Protein AF-A0A964PSX3-F1 (afdb_monomer_lite)

Secondary structure (DSSP, 8-state):
---------------EEEETTEEEEE-GGGGGGT--EEE---TT-SS----HHHHHHHHHHHHHHHHHHHHHHHHHHHHHHHHHHHHHHHHHHHHH--

Sequence (98 aa):
MATKRRRLKRDDNRIIEWRSGRAYGDFRAYTDVGGSKMALAEPGKTWATTDEAIAAVLYDAELERLELARRRRRRLLRLRRQVDRDARAVILLRNMTT

Foldseek 3Di:
DDDPPPPPPPPDPWDWDADPLFTWGAQVVLVVQPGGTGALDDPPDPHGDSDPVSNVVSRVVVVVVSVVSVVVVVVVVVVVVVVVVVVVVVVVVVVVVD

Radius of gyration: 22.67 Å; chains: 1; bounding box: 56×28×66 Å

pLDDT: mean 86.78, std 17.74, range [35.06, 97.44]

Structure (mmCIF, N/CA/C/O backbone):
data_AF-A0A964PSX3-F1
#
_entry.id   AF-A0A964PSX3-F1
#
loop_
_atom_site.group_PDB
_atom_site.id
_atom_site.type_symbol
_atom_site.label_atom_id
_atom_site.label_alt_id
_atom_site.label_comp_id
_atom_site.label_asym_id
_atom_site.label_entity_id
_atom_site.label_seq_id
_atom_site.pdbx_PDB_ins_code
_atom_site.Cartn_x
_atom_site.Cartn_y
_atom_site.Cartn_z
_atom_site.occupancy
_atom_site.B_iso_or_equiv
_atom_site.auth_seq_id
_atom_site.auth_comp_id
_atom_site.auth_asym_id
_atom_site.auth_atom_id
_atom_site.pdbx_PDB_model_num
ATOM 1 N N . MET A 1 1 ? -27.083 18.768 22.946 1.00 38.25 1 MET A N 1
ATOM 2 C CA . MET A 1 1 ? -25.659 18.912 22.568 1.00 38.25 1 MET A CA 1
ATOM 3 C C . MET A 1 1 ? -25.440 18.247 21.216 1.00 38.25 1 MET A C 1
ATOM 5 O O . MET A 1 1 ? -25.548 17.034 21.122 1.00 38.25 1 MET A O 1
ATOM 9 N N . ALA A 1 2 ? -25.249 19.034 20.155 1.00 38.84 2 ALA A N 1
ATOM 10 C CA . ALA A 1 2 ? -25.127 18.522 18.791 1.00 38.84 2 ALA A CA 1
ATOM 11 C C . ALA A 1 2 ? -23.671 18.136 18.492 1.00 38.84 2 ALA A C 1
ATOM 13 O O . ALA A 1 2 ? -22.828 18.998 18.242 1.00 38.84 2 ALA A O 1
ATOM 14 N N . THR A 1 3 ? -23.366 16.839 18.512 1.00 38.84 3 THR A N 1
ATOM 15 C CA . THR A 1 3 ? -22.060 16.324 18.092 1.00 38.84 3 THR A CA 1
ATOM 16 C C . THR A 1 3 ? -21.938 16.495 16.580 1.00 38.84 3 THR A C 1
ATOM 18 O O . THR A 1 3 ? -22.556 15.763 15.804 1.00 38.84 3 THR A O 1
ATOM 21 N N . LYS A 1 4 ? -21.165 17.501 16.154 1.00 41.50 4 LYS A N 1
ATOM 22 C CA . LYS A 1 4 ? -20.774 17.724 14.756 1.00 41.50 4 LYS A CA 1
ATOM 23 C C . LYS A 1 4 ? -20.204 16.413 14.207 1.00 41.50 4 LYS A C 1
ATOM 25 O O . LYS A 1 4 ? -19.072 16.048 14.515 1.00 41.50 4 LYS A O 1
ATOM 30 N N . ARG A 1 5 ? -20.980 15.705 13.380 1.00 42.72 5 ARG A N 1
ATOM 31 C CA . ARG A 1 5 ? -20.475 14.605 12.551 1.00 42.72 5 ARG A CA 1
ATOM 32 C C . ARG A 1 5 ? -19.477 15.214 11.574 1.00 42.72 5 ARG A C 1
ATOM 34 O O . ARG A 1 5 ? -19.852 15.748 10.532 1.00 42.72 5 ARG A O 1
ATOM 41 N N . ARG A 1 6 ? -18.205 15.206 11.969 1.00 45.59 6 ARG A N 1
ATOM 42 C CA . ARG A 1 6 ? -17.066 15.608 11.151 1.00 45.59 6 ARG A CA 1
ATOM 43 C C . ARG A 1 6 ? -17.093 14.707 9.917 1.00 45.59 6 ARG A C 1
ATOM 45 O O . ARG A 1 6 ? -16.754 13.533 10.001 1.00 45.59 6 ARG A O 1
ATOM 52 N N . ARG A 1 7 ? -17.587 15.232 8.790 1.00 40.00 7 ARG A N 1
ATOM 53 C CA . ARG A 1 7 ? -17.444 14.601 7.473 1.00 40.00 7 ARG A CA 1
ATOM 54 C C . ARG A 1 7 ? -15.941 14.467 7.209 1.00 40.00 7 ARG A C 1
ATOM 56 O O . ARG A 1 7 ? -15.331 15.397 6.694 1.00 40.00 7 ARG A O 1
ATOM 63 N N . LEU A 1 8 ? -15.340 13.339 7.585 1.00 40.88 8 LEU A N 1
ATOM 64 C CA . LEU A 1 8 ? -14.127 12.879 6.925 1.00 40.88 8 LEU A CA 1
ATOM 65 C C . LEU A 1 8 ? -14.556 12.499 5.506 1.00 40.88 8 LEU A C 1
ATOM 67 O O . LEU A 1 8 ? -15.384 11.604 5.326 1.00 40.88 8 LEU A O 1
ATOM 71 N N . LYS A 1 9 ? -14.072 13.239 4.505 1.00 35.06 9 LYS A N 1
ATOM 72 C CA . LYS A 1 9 ? -14.134 12.799 3.109 1.00 35.06 9 LYS A CA 1
ATOM 73 C C . LYS A 1 9 ? -13.483 11.413 3.058 1.00 35.06 9 LYS A C 1
ATOM 75 O O . LYS A 1 9 ? -12.295 11.286 3.317 1.00 35.06 9 LYS A O 1
ATOM 80 N N . ARG A 1 10 ? -14.298 10.388 2.808 1.00 39.03 10 ARG A N 1
ATOM 81 C CA . ARG A 1 10 ? -13.882 8.999 2.602 1.00 39.03 10 ARG A CA 1
ATOM 82 C C . ARG A 1 10 ? -13.272 8.878 1.205 1.00 39.03 10 ARG A C 1
ATOM 84 O O . ARG A 1 10 ? -13.967 8.501 0.271 1.00 39.03 10 ARG A O 1
ATOM 91 N N . ASP 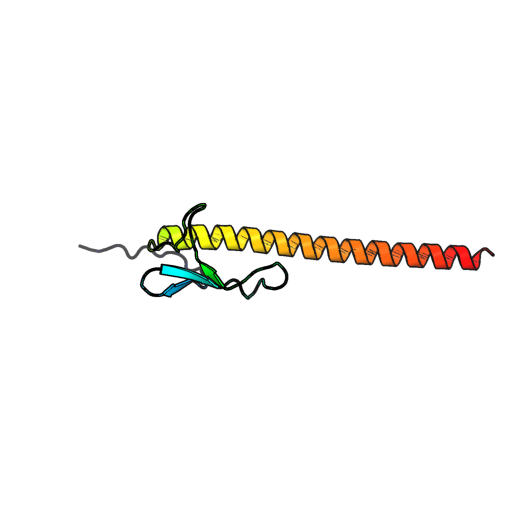A 1 11 ? -11.995 9.216 1.092 1.00 48.22 11 ASP A N 1
ATOM 92 C CA . ASP A 1 11 ? -11.118 8.749 0.005 1.00 48.22 11 ASP A CA 1
ATOM 93 C C . ASP A 1 11 ? -10.588 7.320 0.283 1.00 48.22 11 ASP A C 1
ATOM 95 O O . ASP A 1 11 ? -9.831 6.752 -0.501 1.00 48.22 11 ASP A O 1
ATOM 99 N N . ASP A 1 12 ? -10.974 6.717 1.412 1.00 54.91 12 ASP A N 1
ATOM 100 C CA . ASP A 1 12 ? -10.228 5.624 2.031 1.00 54.91 12 ASP A CA 1
ATOM 101 C C . ASP A 1 12 ? -10.488 4.260 1.381 1.00 54.91 12 ASP A C 1
ATOM 103 O O . ASP A 1 12 ? -11.204 3.414 1.911 1.00 54.91 12 ASP A O 1
ATOM 107 N N . ASN A 1 13 ? -9.801 3.989 0.274 1.00 71.25 13 ASN A N 1
ATOM 108 C CA . ASN A 1 13 ? -9.585 2.636 -0.249 1.00 71.25 13 ASN A CA 1
ATOM 109 C C . ASN A 1 13 ? -8.595 1.826 0.633 1.00 71.25 13 ASN A C 1
ATOM 111 O O . ASN A 1 13 ? -7.845 0.983 0.135 1.00 71.25 13 ASN A O 1
ATOM 115 N N . ARG A 1 14 ? -8.527 2.128 1.941 1.00 82.44 14 ARG A N 1
ATOM 116 C CA . ARG A 1 14 ? -7.658 1.450 2.910 1.00 82.44 14 ARG A CA 1
ATOM 117 C C . ARG A 1 14 ? -8.288 0.118 3.297 1.00 82.44 14 ARG A C 1
ATOM 119 O O . ARG A 1 14 ? -9.441 0.079 3.718 1.00 82.44 14 ARG A O 1
ATOM 126 N N . ILE A 1 15 ? -7.518 -0.962 3.224 1.00 92.12 15 ILE A N 1
ATOM 127 C CA . ILE A 1 15 ? -7.963 -2.291 3.649 1.00 92.12 15 ILE A CA 1
ATOM 128 C C . ILE A 1 15 ? -7.229 -2.640 4.947 1.00 92.12 15 ILE A C 1
ATOM 130 O O . ILE A 1 15 ? -6.185 -3.292 4.931 1.00 92.12 15 ILE A O 1
ATOM 134 N N . ILE A 1 16 ? -7.757 -2.150 6.075 1.00 93.75 16 ILE A N 1
ATOM 135 C CA . ILE A 1 16 ? -7.251 -2.447 7.424 1.00 93.75 16 ILE A CA 1
ATOM 136 C C . ILE A 1 16 ? -8.178 -3.467 8.086 1.00 93.75 16 ILE A C 1
ATOM 138 O O . ILE A 1 16 ? -9.366 -3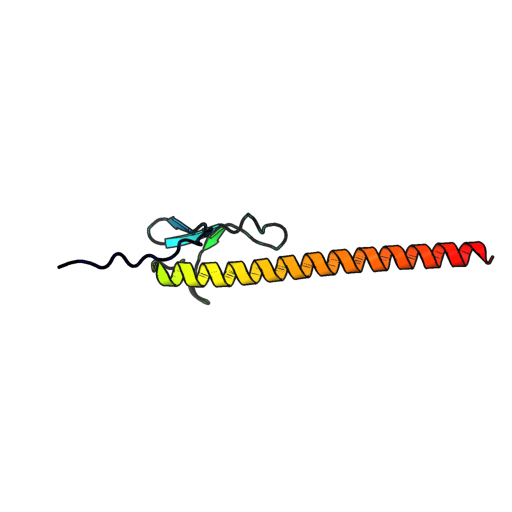.217 8.278 1.00 93.75 16 ILE A O 1
ATOM 142 N N . GLU A 1 17 ? -7.627 -4.617 8.455 1.00 93.44 17 GLU A N 1
ATOM 143 C CA . GLU A 1 17 ? -8.326 -5.688 9.155 1.00 93.44 17 GLU A CA 1
ATOM 144 C C . GLU A 1 17 ? -7.916 -5.722 10.627 1.00 93.44 17 GLU A C 1
ATOM 146 O O . GLU A 1 17 ? -6.730 -5.752 10.959 1.00 93.44 17 GLU A O 1
ATOM 151 N N . TRP A 1 18 ? -8.906 -5.780 11.514 1.00 93.00 18 TRP A N 1
ATOM 152 C CA . TRP A 1 18 ? -8.696 -5.823 12.955 1.00 93.00 18 TRP A CA 1
ATOM 153 C C . TRP A 1 18 ? -8.835 -7.253 13.478 1.00 93.00 18 TRP A C 1
ATOM 155 O O . TRP A 1 18 ? -9.867 -7.893 13.285 1.00 93.00 18 TRP A O 1
ATOM 165 N N . ARG A 1 19 ? -7.804 -7.768 14.157 1.00 91.81 19 ARG A N 1
ATOM 166 C CA . ARG A 1 19 ? -7.812 -9.097 14.795 1.00 91.81 19 ARG A CA 1
ATOM 167 C C . ARG A 1 19 ? -7.395 -8.982 16.249 1.00 91.81 19 ARG A C 1
ATOM 169 O O . ARG A 1 19 ? -6.300 -8.506 16.531 1.00 91.81 19 ARG A O 1
ATOM 176 N N . SER A 1 20 ? -8.269 -9.401 17.165 1.00 93.50 20 SER A N 1
ATOM 177 C CA . SER A 1 20 ? -8.050 -9.277 18.617 1.00 93.50 20 SER A CA 1
ATOM 178 C C . SER A 1 20 ? -7.618 -7.860 19.029 1.00 93.50 20 SER A C 1
ATOM 180 O O . SER A 1 20 ? -6.674 -7.684 19.794 1.00 93.50 20 SER A O 1
ATOM 182 N N . GLY A 1 21 ? -8.268 -6.844 18.446 1.00 92.12 21 GLY A N 1
ATOM 183 C CA . GLY A 1 21 ? -7.980 -5.427 18.692 1.00 92.12 21 GLY A CA 1
ATOM 184 C C . GLY A 1 21 ? -6.744 -4.867 17.980 1.00 92.12 21 GLY A C 1
ATOM 185 O O . GLY A 1 21 ? -6.427 -3.704 18.185 1.00 92.12 21 GLY A O 1
ATOM 186 N N . ARG A 1 22 ? -6.049 -5.650 17.146 1.00 95.12 22 ARG A N 1
ATOM 187 C CA . ARG A 1 22 ? -4.812 -5.237 16.464 1.00 95.12 22 ARG A CA 1
ATOM 188 C C . ARG A 1 22 ? -4.999 -5.046 14.965 1.00 95.12 22 ARG A C 1
ATOM 190 O O . ARG A 1 22 ? -5.658 -5.866 14.326 1.00 95.12 22 ARG A O 1
ATOM 197 N N . ALA A 1 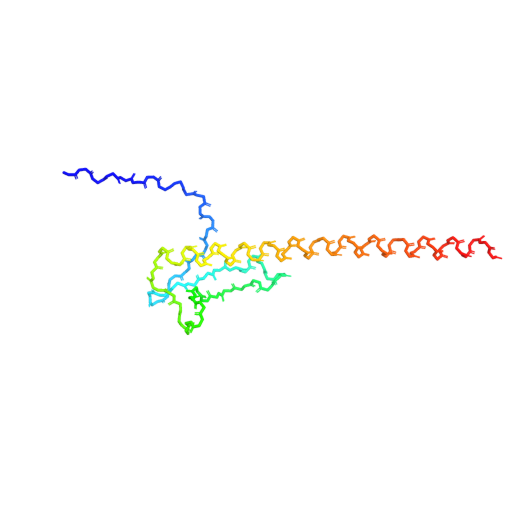23 ? -4.377 -4.008 14.417 1.00 97.06 23 ALA A N 1
ATOM 198 C CA . ALA A 1 23 ? -4.528 -3.597 13.027 1.00 97.06 23 ALA A CA 1
ATOM 199 C C . ALA A 1 23 ? -3.539 -4.279 12.061 1.00 97.06 23 ALA A C 1
ATOM 201 O O . ALA A 1 23 ? -2.321 -4.261 12.249 1.00 97.06 23 ALA A O 1
ATOM 202 N N . TYR A 1 24 ? -4.064 -4.825 10.967 1.00 95.19 24 TYR A N 1
ATOM 203 C CA . TYR A 1 24 ? -3.296 -5.438 9.885 1.00 95.19 24 TYR A CA 1
ATOM 204 C C . TYR A 1 24 ? -3.680 -4.802 8.550 1.00 95.19 24 TYR A C 1
ATOM 206 O O . TYR A 1 24 ? -4.856 -4.772 8.204 1.00 95.19 24 TYR A O 1
ATOM 214 N N . GLY A 1 25 ? -2.703 -4.331 7.779 1.00 95.56 25 GLY A N 1
ATOM 215 C CA . GLY A 1 25 ? -2.929 -3.795 6.438 1.00 95.56 25 GLY A CA 1
ATOM 216 C C . GLY A 1 25 ? -2.900 -4.905 5.390 1.00 95.56 25 GLY A C 1
ATOM 217 O O . GLY A 1 25 ? -2.014 -5.766 5.424 1.00 95.56 25 GLY A O 1
ATOM 218 N N . ASP A 1 26 ? -3.856 -4.901 4.461 1.00 94.56 26 ASP A N 1
ATOM 219 C CA . ASP A 1 26 ? -3.827 -5.758 3.277 1.00 94.56 26 ASP A CA 1
ATOM 220 C C . ASP A 1 26 ? -3.242 -5.011 2.073 1.00 94.56 26 ASP A C 1
ATOM 222 O O . ASP A 1 26 ? -3.903 -4.196 1.431 1.00 94.56 26 ASP A O 1
ATOM 226 N N . PHE A 1 27 ? -1.996 -5.343 1.732 1.00 95.12 27 PHE A N 1
ATOM 227 C CA . PHE A 1 27 ? -1.302 -4.798 0.569 1.00 95.12 27 PHE A CA 1
ATOM 228 C C . PHE A 1 27 ? -1.089 -5.838 -0.534 1.00 95.12 27 PHE A C 1
ATOM 230 O O . PHE A 1 27 ? -0.175 -5.705 -1.351 1.00 95.12 27 PHE A O 1
ATOM 237 N N . ARG A 1 28 ? -1.915 -6.891 -0.605 1.00 94.38 28 ARG A N 1
ATOM 238 C CA . ARG A 1 28 ? -1.763 -7.950 -1.623 1.00 94.38 28 ARG A CA 1
ATOM 239 C C . ARG A 1 28 ? -1.902 -7.444 -3.059 1.00 94.38 28 ARG A C 1
ATOM 241 O O . ARG A 1 28 ? -1.363 -8.053 -3.979 1.00 94.38 28 ARG A O 1
ATOM 248 N N . ALA A 1 29 ? -2.534 -6.289 -3.261 1.00 92.19 29 ALA A N 1
ATOM 249 C CA . ALA A 1 29 ? -2.544 -5.595 -4.547 1.00 92.19 29 ALA A CA 1
ATOM 250 C C . ALA A 1 29 ? -1.138 -5.188 -5.046 1.00 92.19 29 ALA A C 1
ATOM 252 O O . ALA A 1 29 ? -0.993 -4.848 -6.221 1.00 92.19 29 ALA A O 1
ATOM 253 N N . TYR A 1 30 ? -0.114 -5.221 -4.185 1.00 94.94 30 TYR A N 1
ATOM 254 C CA . TYR A 1 30 ? 1.279 -4.842 -4.447 1.00 94.94 30 TYR A CA 1
ATOM 255 C C . TYR A 1 30 ? 2.262 -6.025 -4.349 1.00 94.94 30 TYR A C 1
ATOM 257 O O . TYR A 1 30 ? 3.464 -5.814 -4.189 1.00 94.94 30 TYR A O 1
ATOM 265 N N . THR A 1 31 ? 1.797 -7.276 -4.453 1.00 96.56 31 THR A N 1
ATOM 266 C CA . THR A 1 31 ? 2.650 -8.489 -4.391 1.00 96.56 31 THR A CA 1
ATOM 267 C C . THR A 1 31 ? 3.817 -8.477 -5.374 1.00 96.56 31 THR A C 1
ATOM 269 O O . THR A 1 31 ? 4.900 -8.961 -5.060 1.00 96.56 31 THR A O 1
ATOM 272 N N . ASP A 1 32 ? 3.646 -7.849 -6.535 1.00 95.00 32 ASP A N 1
ATOM 273 C CA . ASP A 1 32 ? 4.683 -7.702 -7.557 1.00 95.00 32 ASP A CA 1
ATOM 274 C C . ASP A 1 32 ? 5.869 -6.810 -7.133 1.00 95.00 32 ASP A C 1
ATOM 276 O O . ASP A 1 32 ? 6.886 -6.769 -7.831 1.00 95.00 32 ASP A O 1
ATOM 280 N N . VAL A 1 33 ? 5.732 -6.095 -6.012 1.00 96.38 33 VAL A N 1
ATOM 281 C CA . VAL A 1 33 ? 6.773 -5.284 -5.361 1.00 96.38 33 VAL A CA 1
ATOM 282 C C . VAL A 1 33 ? 6.924 -5.580 -3.864 1.00 96.38 33 VAL A C 1
ATOM 284 O O . VAL A 1 33 ? 7.450 -4.754 -3.120 1.00 96.38 33 VAL A O 1
ATOM 287 N N . GLY A 1 34 ? 6.499 -6.767 -3.422 1.00 93.88 34 GLY A N 1
ATOM 288 C CA . GLY A 1 34 ? 6.680 -7.233 -2.041 1.00 93.88 34 GLY A CA 1
ATOM 289 C C . GLY A 1 34 ? 5.551 -6.866 -1.074 1.00 93.88 34 GLY A C 1
ATOM 290 O O . GLY A 1 34 ? 5.699 -7.048 0.131 1.00 93.88 34 GLY A O 1
ATOM 291 N N . GLY A 1 35 ? 4.421 -6.366 -1.577 1.00 95.25 35 GLY A N 1
ATOM 292 C CA . GLY A 1 35 ? 3.210 -6.179 -0.784 1.00 95.25 35 GLY A CA 1
ATOM 293 C C . GLY A 1 35 ? 2.633 -7.511 -0.301 1.00 95.25 35 GLY A C 1
ATOM 294 O O . GLY A 1 35 ? 2.636 -8.515 -1.013 1.00 95.25 35 GLY A O 1
ATOM 295 N N . SER A 1 36 ? 2.130 -7.522 0.926 1.00 95.56 36 SER A N 1
ATOM 296 C CA . SER 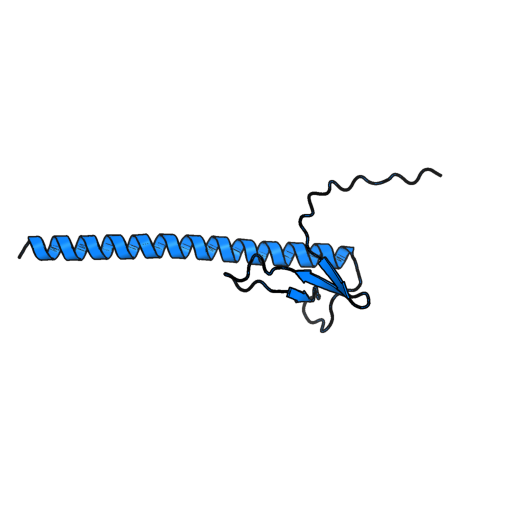A 1 36 ? 1.495 -8.680 1.552 1.00 95.56 36 SER A CA 1
ATOM 297 C C . SER A 1 36 ? 0.520 -8.208 2.630 1.00 95.56 36 SER A C 1
ATOM 299 O O . SER A 1 36 ? 0.329 -7.006 2.821 1.00 95.56 36 SER A O 1
ATOM 301 N N . LYS A 1 37 ? -0.117 -9.144 3.332 1.00 94.50 37 LYS A N 1
ATOM 302 C CA . LYS A 1 37 ? -0.837 -8.802 4.555 1.00 94.50 37 LYS A CA 1
ATOM 303 C C . LYS A 1 37 ? 0.164 -8.697 5.700 1.00 94.50 37 LYS A C 1
ATOM 305 O O . LYS A 1 37 ? 0.858 -9.672 5.978 1.00 94.50 37 LYS A O 1
ATOM 310 N N . MET A 1 38 ? 0.208 -7.553 6.371 1.00 94.31 38 MET A N 1
ATOM 311 C CA . MET A 1 38 ? 1.216 -7.276 7.394 1.00 94.31 38 MET A CA 1
ATOM 312 C C . MET A 1 38 ? 0.641 -6.542 8.601 1.00 94.31 38 MET A C 1
ATOM 314 O O . MET A 1 38 ? -0.382 -5.866 8.515 1.00 94.31 38 MET A O 1
ATOM 318 N N . ALA A 1 39 ? 1.297 -6.718 9.745 1.00 96.19 39 ALA A N 1
ATOM 319 C CA . ALA A 1 39 ? 0.980 -5.995 10.967 1.00 96.19 39 ALA A CA 1
ATOM 320 C C . ALA A 1 39 ? 1.310 -4.507 10.788 1.00 96.19 39 ALA A C 1
ATOM 322 O O . ALA A 1 39 ? 2.420 -4.173 10.378 1.00 96.19 39 ALA A O 1
ATOM 323 N N . LEU A 1 40 ? 0.370 -3.623 11.125 1.00 96.19 40 LEU A N 1
ATOM 324 C CA . LEU A 1 40 ? 0.630 -2.185 11.184 1.00 96.19 40 LEU A CA 1
ATOM 325 C C . LEU A 1 40 ? 1.259 -1.885 12.540 1.00 96.19 40 LEU A C 1
ATOM 327 O O . LEU A 1 40 ? 0.561 -1.621 13.514 1.00 96.19 40 LEU A O 1
ATOM 331 N N . ALA A 1 41 ? 2.577 -2.018 12.622 1.00 96.50 41 ALA A N 1
ATOM 332 C CA . ALA A 1 41 ? 3.345 -1.796 13.839 1.00 96.50 41 ALA A CA 1
ATOM 333 C C . ALA A 1 41 ? 4.285 -0.604 13.658 1.00 96.50 41 ALA A C 1
ATOM 335 O O . ALA A 1 41 ? 4.855 -0.407 12.584 1.00 96.50 41 ALA A O 1
ATOM 336 N N . GLU A 1 42 ? 4.468 0.179 14.718 1.00 91.81 42 GLU A N 1
ATOM 337 C CA . GLU A 1 42 ? 5.529 1.182 14.740 1.00 91.81 42 GLU A CA 1
ATOM 338 C C . GLU A 1 42 ? 6.912 0.513 14.640 1.00 91.81 42 GLU A C 1
ATOM 340 O O . GLU A 1 42 ? 7.084 -0.634 15.078 1.00 91.81 42 GLU A O 1
ATOM 345 N N . PRO A 1 43 ? 7.929 1.218 14.114 1.00 87.94 43 PRO A N 1
ATOM 346 C CA . PRO A 1 43 ? 9.288 0.699 14.047 1.00 87.94 43 PRO A CA 1
ATOM 347 C C . PRO A 1 43 ? 9.783 0.192 15.408 1.00 87.94 43 PRO A C 1
ATOM 349 O O . PRO A 1 43 ? 9.690 0.877 16.424 1.00 87.94 43 PRO A O 1
ATOM 352 N N . GLY A 1 44 ? 10.307 -1.034 15.431 1.00 90.38 44 GLY A N 1
ATOM 353 C CA . GLY A 1 44 ? 10.805 -1.673 16.653 1.00 90.38 44 GLY A CA 1
ATOM 354 C C . GLY A 1 44 ? 9.726 -2.268 17.567 1.00 90.38 44 GLY A C 1
ATOM 355 O O . GLY A 1 44 ? 10.071 -2.894 18.568 1.00 90.38 44 GLY A O 1
ATOM 356 N N . LYS A 1 45 ? 8.431 -2.139 17.246 1.00 89.38 45 LYS A N 1
ATOM 357 C CA . LYS A 1 45 ? 7.362 -2.839 17.972 1.00 89.38 45 LYS A CA 1
ATOM 358 C C . LYS A 1 45 ? 7.127 -4.226 17.380 1.00 89.38 45 LYS A C 1
ATOM 360 O O . LYS A 1 45 ? 7.028 -4.405 16.173 1.00 89.38 45 LYS A O 1
ATOM 365 N N . THR A 1 46 ? 6.976 -5.216 18.257 1.00 89.25 46 THR A N 1
ATOM 366 C CA . THR A 1 46 ? 6.686 -6.608 17.871 1.00 89.25 46 THR A CA 1
ATOM 367 C C . THR A 1 46 ? 5.245 -6.804 17.403 1.00 89.25 46 THR A C 1
ATOM 369 O O . THR A 1 46 ? 4.954 -7.717 16.635 1.00 89.25 46 THR A O 1
ATOM 372 N N . TRP A 1 47 ? 4.324 -5.970 17.885 1.00 91.75 47 TRP A N 1
ATOM 373 C CA . TRP A 1 47 ? 2.892 -6.167 17.705 1.00 91.75 47 TRP A CA 1
ATOM 374 C C . TRP A 1 47 ? 2.264 -5.029 16.914 1.00 91.75 47 TRP A C 1
ATOM 376 O O . TRP A 1 47 ? 2.665 -3.875 17.044 1.00 91.75 47 TRP A O 1
ATOM 386 N N . ALA A 1 48 ? 1.238 -5.377 16.137 1.00 95.31 48 ALA A N 1
ATOM 387 C CA . ALA A 1 48 ? 0.376 -4.410 15.477 1.00 95.31 48 ALA A CA 1
ATOM 388 C C . ALA A 1 48 ? -0.269 -3.451 16.487 1.00 95.31 48 ALA A C 1
ATOM 390 O O . ALA A 1 48 ? -0.638 -3.857 17.595 1.00 95.31 48 ALA A O 1
ATOM 391 N N . THR A 1 49 ? -0.422 -2.199 16.064 1.00 96.31 49 THR A N 1
ATOM 392 C CA . THR A 1 49 ? -1.070 -1.147 16.838 1.00 96.31 49 THR A CA 1
ATOM 393 C C . THR A 1 49 ? -2.532 -1.485 17.107 1.00 96.31 49 THR A C 1
ATOM 395 O O . THR A 1 49 ? -3.201 -2.148 16.307 1.00 96.31 49 THR A O 1
ATOM 398 N N . THR A 1 50 ? -3.015 -1.030 18.257 1.00 95.75 50 THR A N 1
ATOM 399 C CA . THR A 1 50 ? -4.430 -1.067 18.638 1.00 95.75 50 THR A CA 1
ATOM 400 C C . THR A 1 50 ? -5.107 0.294 18.456 1.00 95.75 50 THR A C 1
ATOM 402 O O . THR A 1 50 ? -6.309 0.408 18.669 1.00 95.75 50 THR A O 1
ATOM 405 N N . ASP A 1 51 ? -4.344 1.330 18.097 1.00 95.06 51 ASP A N 1
ATOM 406 C CA . ASP A 1 51 ? -4.833 2.690 17.883 1.00 95.06 51 ASP A CA 1
ATOM 407 C C . ASP A 1 51 ? -5.209 2.889 16.406 1.00 95.06 51 ASP A C 1
ATOM 409 O O . ASP A 1 51 ? -4.400 2.663 15.503 1.00 95.06 51 ASP A O 1
ATOM 413 N N . GLU A 1 52 ? -6.453 3.298 16.157 1.00 92.56 52 GLU A N 1
ATOM 414 C CA . GLU A 1 52 ? -7.009 3.473 14.811 1.00 92.56 52 GLU A CA 1
ATOM 415 C C . GLU A 1 52 ? -6.345 4.613 14.028 1.00 92.56 52 GLU A C 1
ATOM 417 O O . GLU A 1 52 ? -6.102 4.478 12.826 1.00 92.56 52 GLU A O 1
ATOM 422 N N . ALA A 1 53 ? -6.004 5.718 14.694 1.00 93.75 53 ALA A N 1
ATOM 423 C CA . ALA A 1 53 ? -5.344 6.846 14.050 1.00 93.75 53 ALA A CA 1
ATOM 424 C C . ALA A 1 53 ? -3.909 6.478 13.660 1.00 93.75 53 ALA A C 1
ATOM 426 O O . ALA A 1 53 ? -3.478 6.768 12.542 1.00 93.75 53 ALA A O 1
ATOM 427 N N . ILE A 1 54 ? -3.193 5.774 14.541 1.00 94.94 54 ILE A N 1
ATOM 428 C CA . ILE A 1 54 ? -1.852 5.260 14.238 1.00 94.94 54 ILE A CA 1
ATOM 429 C C . ILE A 1 54 ? -1.924 4.228 13.108 1.00 94.94 54 ILE A C 1
ATOM 431 O O . ILE A 1 54 ? -1.104 4.274 12.192 1.00 94.94 54 ILE A O 1
ATOM 435 N N . ALA A 1 55 ? -2.918 3.334 13.116 1.00 95.25 55 ALA A N 1
ATOM 436 C CA . ALA A 1 55 ? -3.102 2.352 12.049 1.00 95.25 55 ALA A CA 1
ATOM 437 C C . ALA A 1 55 ? -3.273 3.024 10.679 1.00 95.25 55 ALA A C 1
ATOM 439 O O . ALA A 1 55 ? -2.641 2.600 9.713 1.00 95.25 55 ALA A O 1
ATOM 440 N N . ALA A 1 56 ? -4.073 4.091 10.592 1.00 94.19 56 ALA A N 1
ATOM 441 C CA . ALA A 1 56 ? -4.254 4.840 9.352 1.00 94.19 56 ALA A CA 1
ATOM 442 C C . ALA A 1 56 ? -2.937 5.458 8.848 1.00 94.19 56 ALA A C 1
ATOM 444 O O . ALA A 1 56 ? -2.592 5.291 7.680 1.00 94.19 56 ALA A O 1
ATOM 445 N N . VAL A 1 57 ? -2.165 6.099 9.734 1.00 95.44 57 VAL A N 1
ATOM 446 C CA . VAL A 1 57 ? -0.866 6.704 9.384 1.00 95.44 57 VAL A CA 1
ATOM 447 C C . VAL A 1 57 ? 0.141 5.648 8.920 1.00 95.44 57 VAL A C 1
ATOM 449 O O . VAL A 1 57 ? 0.803 5.832 7.899 1.00 95.44 57 VAL A O 1
ATOM 452 N N . LEU A 1 58 ? 0.241 4.526 9.638 1.00 96.19 58 LEU A N 1
ATOM 453 C CA . LEU A 1 58 ? 1.128 3.420 9.267 1.00 96.19 58 LEU A CA 1
ATOM 454 C C . LEU A 1 58 ? 0.725 2.800 7.925 1.00 96.19 58 LEU A C 1
ATOM 456 O O . LEU A 1 58 ? 1.593 2.459 7.121 1.00 96.19 58 LEU A O 1
ATOM 460 N N . TYR A 1 59 ? -0.579 2.671 7.669 1.00 95.56 59 TYR A N 1
ATOM 461 C CA . TYR A 1 59 ? -1.080 2.147 6.405 1.00 95.56 59 TYR A CA 1
ATOM 462 C C . TYR A 1 59 ? -0.702 3.051 5.231 1.00 95.56 59 TYR A C 1
ATOM 464 O O . TYR A 1 59 ? -0.203 2.559 4.220 1.00 95.56 59 TYR A O 1
ATOM 472 N N . ASP A 1 60 ? -0.912 4.361 5.366 1.00 95.00 60 ASP A N 1
ATOM 473 C CA . ASP A 1 60 ? -0.617 5.323 4.302 1.00 95.00 60 ASP A CA 1
ATOM 474 C C . ASP A 1 60 ? 0.880 5.382 3.990 1.00 95.00 60 ASP A C 1
ATOM 476 O O . ASP A 1 60 ? 1.267 5.371 2.820 1.00 95.00 60 ASP A O 1
ATOM 480 N N . ALA A 1 61 ? 1.724 5.364 5.024 1.00 95.00 61 ALA A N 1
ATOM 481 C CA . ALA A 1 61 ? 3.174 5.340 4.859 1.00 95.00 61 ALA A CA 1
ATOM 482 C C . ALA A 1 61 ? 3.642 4.092 4.089 1.00 95.00 61 ALA A C 1
ATOM 484 O O . ALA A 1 61 ? 4.468 4.176 3.175 1.00 95.00 61 ALA A O 1
ATOM 485 N N . GLU A 1 62 ? 3.091 2.923 4.422 1.00 95.38 62 GLU A N 1
ATOM 486 C CA . GLU A 1 62 ? 3.443 1.677 3.744 1.00 95.38 62 GLU A CA 1
ATOM 487 C C . GLU A 1 62 ? 2.890 1.621 2.312 1.00 95.38 62 GLU A C 1
ATOM 489 O O . GLU A 1 62 ? 3.579 1.168 1.390 1.00 95.38 62 GLU A O 1
ATOM 494 N N . LEU A 1 63 ? 1.684 2.148 2.088 1.00 95.00 63 LEU A N 1
ATOM 495 C CA . LEU A 1 63 ? 1.107 2.285 0.755 1.00 95.00 63 LEU A CA 1
ATOM 496 C C . LEU A 1 63 ? 1.988 3.163 -0.143 1.00 95.00 63 LEU A C 1
ATOM 498 O O . LEU A 1 63 ? 2.298 2.767 -1.269 1.00 95.00 63 LEU A O 1
ATOM 502 N N . GLU A 1 64 ? 2.441 4.315 0.352 1.00 95.88 64 GLU A N 1
ATOM 503 C CA . GLU A 1 64 ? 3.323 5.219 -0.389 1.00 95.88 64 GLU A CA 1
ATOM 504 C C . GLU A 1 64 ? 4.652 4.537 -0.753 1.00 95.88 64 GLU A C 1
ATOM 506 O O . GLU A 1 64 ? 5.105 4.601 -1.906 1.00 95.88 64 GLU A O 1
ATOM 511 N N . ARG A 1 65 ? 5.251 3.802 0.194 1.00 96.44 65 ARG A N 1
ATOM 512 C CA . ARG A 1 65 ? 6.473 3.017 -0.038 1.00 96.44 65 ARG A CA 1
ATOM 513 C C . ARG A 1 65 ? 6.287 2.007 -1.174 1.00 96.44 65 ARG A C 1
ATOM 515 O O . ARG A 1 65 ? 7.134 1.915 -2.073 1.00 96.44 65 ARG A O 1
ATOM 522 N N . LEU A 1 66 ? 5.185 1.258 -1.156 1.00 96.19 66 LEU A N 1
ATOM 523 C CA . LEU A 1 66 ? 4.864 0.245 -2.163 1.00 96.19 66 LEU A CA 1
ATOM 524 C C . LEU A 1 66 ? 4.542 0.866 -3.527 1.00 96.19 66 LEU A C 1
ATOM 526 O O . LEU A 1 66 ? 5.007 0.376 -4.563 1.00 96.19 66 LEU A O 1
ATOM 530 N N . GLU A 1 67 ? 3.811 1.979 -3.558 1.00 96.25 67 GLU A N 1
ATOM 531 C CA . GLU A 1 67 ? 3.560 2.729 -4.785 1.00 96.25 67 GLU A CA 1
ATOM 532 C C . GLU A 1 67 ? 4.856 3.201 -5.441 1.00 96.25 67 GLU A C 1
ATOM 534 O O . GLU A 1 67 ? 5.049 3.032 -6.654 1.00 96.25 67 GLU A O 1
ATOM 539 N N . LEU A 1 68 ? 5.767 3.765 -4.647 1.00 97.12 68 LEU A N 1
ATOM 540 C CA . LEU A 1 68 ? 7.062 4.223 -5.123 1.00 97.12 68 LEU A CA 1
ATOM 541 C C . LEU A 1 68 ? 7.886 3.057 -5.681 1.00 97.12 68 LEU A C 1
ATOM 543 O O . LEU A 1 68 ? 8.452 3.171 -6.775 1.00 97.12 68 LEU A O 1
ATOM 547 N N . ALA A 1 69 ? 7.907 1.917 -4.986 1.00 97.44 69 ALA A N 1
ATOM 548 C CA . ALA A 1 69 ? 8.568 0.702 -5.457 1.00 97.44 69 ALA A CA 1
ATOM 549 C C . ALA A 1 69 ? 8.005 0.243 -6.814 1.00 97.44 69 ALA A C 1
ATOM 551 O O . ALA A 1 69 ? 8.762 -0.029 -7.751 1.00 97.44 69 ALA A O 1
ATOM 552 N N . ARG A 1 70 ? 6.678 0.257 -6.980 1.00 97.19 70 ARG A N 1
ATOM 553 C CA . ARG A 1 70 ? 6.006 -0.110 -8.238 1.00 97.19 70 ARG A CA 1
ATOM 554 C C . ARG A 1 70 ? 6.318 0.849 -9.375 1.00 97.19 70 ARG A C 1
ATOM 556 O O . ARG A 1 70 ? 6.584 0.416 -10.499 1.00 97.19 70 ARG A O 1
ATOM 563 N N . ARG A 1 71 ? 6.342 2.156 -9.101 1.00 97.19 71 ARG A N 1
ATOM 564 C CA . ARG A 1 71 ? 6.759 3.181 -10.073 1.00 97.19 71 ARG A CA 1
ATOM 565 C C . ARG A 1 71 ? 8.206 2.957 -10.520 1.00 97.19 71 ARG A C 1
ATOM 567 O O . ARG A 1 71 ? 8.463 2.943 -11.726 1.00 97.19 71 ARG A O 1
ATOM 574 N N . ARG A 1 72 ? 9.129 2.702 -9.584 1.00 96.94 72 ARG A N 1
ATOM 575 C CA . ARG A 1 72 ? 10.541 2.399 -9.883 1.00 96.94 72 ARG A CA 1
ATOM 576 C C . ARG A 1 72 ? 10.680 1.139 -10.735 1.00 96.94 72 ARG A C 1
ATOM 578 O O . ARG A 1 72 ? 11.320 1.191 -11.783 1.00 96.94 72 ARG A O 1
ATOM 585 N N . ARG A 1 73 ? 10.009 0.045 -10.361 1.00 96.06 73 ARG A N 1
ATOM 586 C CA . ARG A 1 73 ? 10.008 -1.212 -11.127 1.00 96.06 73 A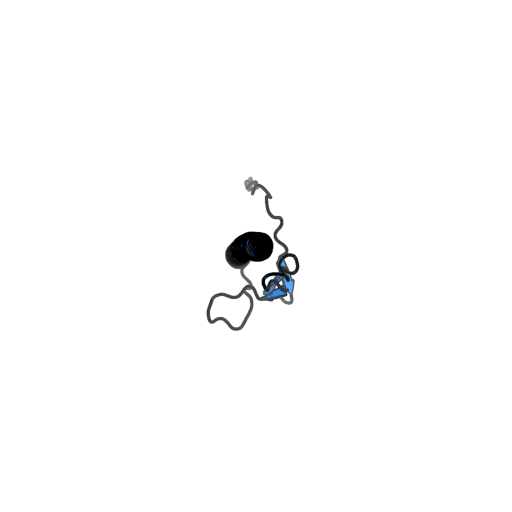RG A CA 1
ATOM 587 C C . ARG A 1 73 ? 9.533 -1.003 -12.566 1.00 96.06 73 ARG A C 1
ATOM 589 O O . ARG A 1 73 ? 10.207 -1.427 -13.501 1.00 96.06 73 ARG A O 1
ATOM 596 N N . ARG A 1 74 ? 8.420 -0.286 -12.768 1.00 96.38 74 ARG A N 1
ATOM 597 C CA . ARG A 1 74 ? 7.913 0.044 -14.114 1.00 96.38 74 ARG A CA 1
ATOM 598 C C . ARG A 1 74 ? 8.919 0.847 -14.937 1.00 96.38 74 ARG A C 1
ATOM 600 O O . ARG A 1 74 ? 9.078 0.574 -16.125 1.00 96.38 74 ARG A O 1
ATOM 607 N N . ARG A 1 75 ? 9.610 1.814 -14.324 1.00 97.06 75 ARG A N 1
ATOM 608 C CA . ARG A 1 75 ? 10.655 2.598 -15.000 1.00 97.06 75 ARG A CA 1
ATOM 609 C C . ARG A 1 75 ? 11.823 1.713 -15.437 1.00 97.06 75 ARG A C 1
ATOM 611 O O . ARG A 1 75 ? 12.229 1.794 -16.592 1.00 97.06 75 ARG A O 1
ATOM 618 N N . LEU A 1 76 ? 12.310 0.839 -14.557 1.00 96.25 76 LEU A N 1
ATOM 619 C CA . LEU A 1 76 ? 13.402 -0.089 -14.871 1.00 96.25 76 LEU A CA 1
ATOM 620 C C . LEU A 1 76 ? 13.033 -1.051 -16.005 1.00 96.25 76 LEU A C 1
ATOM 622 O O . LEU A 1 76 ? 13.824 -1.242 -16.923 1.00 96.25 76 LEU A O 1
ATOM 626 N N . LEU A 1 77 ? 11.809 -1.588 -16.007 1.00 95.50 77 LEU A N 1
ATOM 627 C CA . LEU A 1 77 ? 11.331 -2.453 -17.091 1.00 95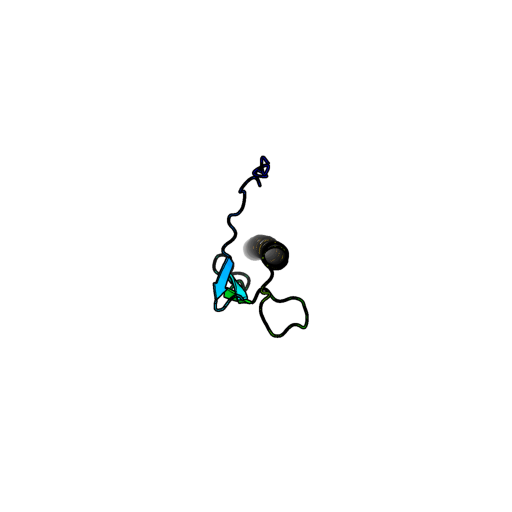.50 77 LEU A CA 1
ATOM 628 C C . LEU A 1 77 ? 11.283 -1.729 -18.444 1.00 95.50 77 LEU A C 1
ATOM 630 O O . LEU A 1 77 ? 11.610 -2.323 -19.469 1.00 95.50 77 LEU A O 1
ATOM 634 N N . ARG A 1 78 ? 10.899 -0.446 -18.466 1.00 96.12 78 ARG A N 1
ATOM 635 C CA . ARG A 1 78 ? 10.924 0.366 -19.695 1.00 96.12 78 ARG A CA 1
ATOM 636 C C . ARG A 1 78 ? 12.349 0.581 -20.198 1.00 96.12 78 ARG A C 1
ATOM 638 O O . ARG A 1 78 ? 12.598 0.370 -21.379 1.00 96.12 78 ARG A O 1
ATOM 645 N N . LEU A 1 79 ? 13.268 0.950 -19.305 1.00 96.50 79 LEU A N 1
ATOM 646 C CA . LEU A 1 79 ? 14.680 1.136 -19.650 1.00 96.50 79 LEU A CA 1
ATOM 647 C C . LEU A 1 79 ? 15.300 -0.157 -20.177 1.00 96.50 79 LEU A C 1
ATOM 649 O O . LEU A 1 79 ? 15.976 -0.133 -21.198 1.00 96.50 79 LEU A O 1
ATOM 653 N N . ARG A 1 80 ? 14.997 -1.296 -19.545 1.00 95.75 80 ARG A N 1
ATOM 654 C CA . ARG A 1 80 ? 15.482 -2.598 -20.003 1.00 95.75 80 ARG A CA 1
ATOM 655 C C . ARG A 1 80 ? 15.055 -2.896 -21.441 1.00 95.75 80 ARG A C 1
ATOM 657 O O . ARG A 1 80 ? 15.894 -3.254 -22.255 1.00 95.75 80 ARG A O 1
ATOM 664 N N . ARG A 1 81 ? 13.777 -2.677 -21.770 1.00 96.00 81 ARG A N 1
ATOM 665 C CA . ARG A 1 81 ? 13.257 -2.870 -23.137 1.00 96.00 81 ARG A CA 1
ATOM 666 C C . ARG A 1 81 ? 13.927 -1.954 -24.160 1.00 96.00 81 ARG A C 1
ATOM 668 O O . ARG A 1 81 ? 14.108 -2.372 -25.298 1.00 96.00 81 ARG A O 1
ATOM 675 N N . GLN A 1 82 ? 14.255 -0.722 -23.772 1.00 95.50 82 GLN A N 1
ATOM 676 C CA . GLN A 1 82 ? 14.961 0.213 -24.645 1.00 95.50 82 GLN A CA 1
ATOM 677 C C . GLN A 1 82 ? 16.382 -0.283 -24.931 1.00 95.50 82 GLN A C 1
ATOM 679 O O . GLN A 1 82 ? 16.744 -0.423 -26.091 1.00 95.50 82 GLN A O 1
ATOM 684 N N . VAL A 1 83 ? 17.128 -0.668 -23.890 1.00 96.19 83 VAL A N 1
ATOM 685 C CA . VAL A 1 83 ? 18.478 -1.235 -24.034 1.00 96.19 83 VAL A CA 1
ATOM 686 C C . VAL A 1 83 ? 18.467 -2.495 -24.903 1.00 96.19 83 VAL A C 1
ATOM 688 O O . VAL A 1 83 ? 19.288 -2.622 -25.806 1.00 96.19 83 VAL A O 1
ATOM 691 N N . ASP A 1 84 ? 17.514 -3.406 -24.683 1.00 96.06 84 ASP A N 1
ATOM 692 C CA . ASP A 1 84 ? 17.400 -4.631 -25.482 1.00 96.06 84 ASP A CA 1
ATOM 693 C C . ASP A 1 84 ? 17.075 -4.322 -26.963 1.00 96.06 84 ASP A C 1
ATOM 695 O O . ASP A 1 84 ? 17.542 -5.026 -27.860 1.00 96.06 84 ASP A O 1
ATOM 699 N N . ARG A 1 85 ? 16.295 -3.267 -27.245 1.00 95.06 85 ARG A N 1
ATOM 700 C CA . ARG A 1 85 ? 16.011 -2.804 -28.615 1.00 95.06 85 ARG A CA 1
ATOM 701 C C . ARG A 1 85 ? 17.260 -2.223 -29.275 1.00 95.06 85 ARG A C 1
ATOM 703 O O . ARG A 1 85 ? 17.562 -2.592 -30.408 1.00 95.06 85 ARG A O 1
ATOM 710 N N . ASP A 1 86 ? 17.972 -1.356 -28.569 1.00 96.19 86 ASP A N 1
ATOM 711 C CA . ASP A 1 86 ? 19.155 -0.675 -29.096 1.00 96.19 86 ASP A CA 1
ATOM 712 C C . ASP A 1 86 ? 20.278 -1.682 -29.374 1.00 96.19 86 ASP A C 1
ATOM 714 O O . ASP A 1 86 ? 20.875 -1.668 -30.448 1.00 96.19 86 ASP A O 1
ATOM 718 N N . ALA A 1 87 ? 20.485 -2.650 -28.475 1.00 93.62 87 ALA A N 1
ATOM 719 C CA . ALA A 1 87 ? 21.438 -3.738 -28.680 1.00 93.62 87 ALA A CA 1
ATOM 720 C C . ALA A 1 87 ? 21.124 -4.564 -29.941 1.00 93.62 87 ALA A C 1
ATOM 722 O O . ALA A 1 87 ? 22.026 -4.883 -30.716 1.00 93.62 87 ALA A O 1
ATOM 723 N N . ARG A 1 88 ? 19.844 -4.878 -30.189 1.00 93.25 88 ARG A N 1
ATOM 724 C CA . ARG A 1 88 ? 19.422 -5.589 -31.409 1.00 93.25 88 ARG A CA 1
ATOM 725 C C . ARG A 1 88 ? 19.693 -4.776 -32.671 1.00 93.25 88 ARG A C 1
ATOM 727 O O . ARG A 1 88 ? 20.169 -5.343 -33.649 1.00 93.25 88 ARG A O 1
ATOM 734 N N . ALA A 1 89 ? 19.416 -3.472 -32.650 1.00 91.31 89 ALA A N 1
ATOM 735 C CA . ALA A 1 89 ? 19.681 -2.595 -33.788 1.00 91.31 89 ALA A CA 1
ATOM 736 C C . ALA A 1 89 ? 21.182 -2.539 -34.116 1.00 91.31 89 ALA A C 1
ATOM 738 O O . ALA A 1 89 ? 21.558 -2.676 -35.277 1.00 91.31 89 ALA A O 1
ATOM 739 N N . VAL A 1 90 ? 22.040 -2.433 -33.096 1.00 93.44 90 VAL A N 1
ATOM 740 C CA . VAL A 1 90 ? 23.503 -2.440 -33.267 1.00 93.44 90 VAL A CA 1
ATOM 741 C C . VAL A 1 90 ? 23.994 -3.749 -33.892 1.00 93.44 90 VAL A C 1
ATOM 743 O O . VAL A 1 90 ? 24.797 -3.717 -34.823 1.00 93.44 90 VAL A O 1
ATOM 746 N N . ILE A 1 91 ? 23.500 -4.899 -33.421 1.00 91.56 91 ILE A N 1
ATOM 747 C CA . ILE A 1 91 ? 23.876 -6.213 -33.971 1.00 91.56 91 ILE A CA 1
ATOM 748 C C . ILE A 1 91 ? 23.466 -6.329 -35.445 1.00 91.56 91 ILE A C 1
ATOM 750 O O . ILE A 1 91 ? 24.264 -6.771 -36.268 1.00 91.56 91 ILE A O 1
ATOM 754 N N . LEU A 1 92 ? 22.244 -5.911 -35.787 1.00 89.38 92 LEU A N 1
ATOM 755 C CA . LEU A 1 92 ? 21.751 -5.954 -37.165 1.00 89.38 92 LEU A CA 1
ATOM 756 C C . LEU A 1 92 ? 22.577 -5.061 -38.095 1.00 89.38 92 LEU A C 1
ATOM 758 O O . LEU A 1 92 ? 22.993 -5.520 -39.154 1.00 89.38 92 LEU A O 1
ATOM 762 N N . LEU A 1 93 ? 22.867 -3.825 -37.680 1.00 87.31 93 LEU A N 1
ATOM 763 C CA . LEU A 1 93 ? 23.676 -2.894 -38.471 1.00 87.31 93 LEU A CA 1
ATOM 764 C C . LEU A 1 93 ? 25.087 -3.438 -38.727 1.00 87.31 93 LEU A C 1
ATOM 766 O O . LEU A 1 93 ? 25.566 -3.366 -39.853 1.00 87.31 93 LEU A O 1
ATOM 770 N N . ARG A 1 94 ? 25.725 -4.044 -37.717 1.00 85.88 94 ARG A N 1
ATOM 771 C CA . ARG A 1 94 ? 27.060 -4.647 -37.854 1.00 85.88 94 ARG A CA 1
ATOM 772 C C . ARG A 1 94 ? 27.092 -5.799 -38.865 1.00 85.88 94 ARG A C 1
ATOM 774 O O . ARG A 1 94 ? 28.065 -5.940 -39.600 1.00 85.88 94 ARG A O 1
ATOM 781 N N . ASN A 1 95 ? 26.039 -6.612 -38.907 1.00 82.50 95 ASN A N 1
ATOM 782 C CA . ASN A 1 95 ? 25.954 -7.759 -39.814 1.00 82.50 95 ASN A CA 1
ATOM 783 C C . ASN A 1 95 ? 25.640 -7.365 -41.268 1.00 82.50 95 ASN A C 1
ATOM 785 O O . ASN A 1 95 ? 25.840 -8.182 -42.153 1.00 82.50 95 ASN A O 1
ATOM 789 N N . MET A 1 96 ? 25.148 -6.148 -41.528 1.00 73.25 96 MET A N 1
ATOM 790 C CA . MET A 1 96 ? 24.880 -5.653 -42.889 1.00 73.25 96 MET A CA 1
ATOM 791 C C . MET A 1 96 ? 26.097 -4.988 -43.550 1.00 73.25 96 MET A C 1
ATOM 793 O O . MET A 1 96 ? 26.080 -4.743 -44.752 1.00 73.25 96 MET A O 1
ATOM 797 N N . THR A 1 97 ? 27.128 -4.654 -42.771 1.00 73.38 97 THR A N 1
ATOM 798 C CA . THR A 1 97 ? 28.354 -3.986 -43.244 1.00 73.38 97 THR A CA 1
ATOM 799 C C . THR A 1 97 ? 29.525 -4.942 -43.489 1.00 73.38 97 THR A C 1
ATOM 801 O O . THR A 1 97 ? 30.618 -4.474 -43.797 1.00 73.38 97 THR A O 1
ATOM 804 N N . THR A 1 98 ? 29.320 -6.250 -43.305 1.00 61.31 98 THR A N 1
ATOM 805 C CA . THR A 1 98 ? 30.309 -7.314 -43.567 1.00 61.31 98 THR A CA 1
ATOM 806 C C . THR A 1 98 ? 29.812 -8.171 -44.717 1.00 61.31 98 THR A C 1
ATOM 808 O O . THR A 1 98 ? 30.644 -8.542 -45.569 1.00 61.31 98 THR A O 1
#